Protein AF-A0A357K793-F1 (afdb_monomer_lite)

Radius of gyration: 25.82 Å; chains: 1; bounding box: 51×36×70 Å

Secondary structure (DSSP, 8-state):
-HHHHHHHHHTT--------TT--S-GGG-TT-HHHHHHHHHHHHHHHHHHH-TT-----S---TTS--S-----GGGS-EEESSSEETTSEEEEE-SS-EEEEEEETT--EEEEEEEPTT-EEEEESPPSEEEEEEETTEEEEEEEE-

Structure (mmCIF, N/CA/C/O backbone):
data_AF-A0A357K793-F1
#
_entry.id   AF-A0A357K793-F1
#
loop_
_atom_site.group_PDB
_atom_site.id
_atom_site.type_symbol
_atom_site.label_atom_id
_atom_site.label_alt_id
_atom_site.label_comp_id
_atom_site.label_asym_id
_atom_site.label_entity_id
_atom_site.label_seq_id
_atom_site.pdbx_PDB_ins_code
_atom_site.Cartn_x
_atom_site.Cartn_y
_atom_site.Cartn_z
_atom_site.occupancy
_atom_site.B_iso_or_equiv
_atom_site.auth_seq_id
_atom_site.auth_comp_id
_atom_site.auth_asym_id
_atom_site.auth_atom_id
_atom_site.pdbx_PDB_model_num
ATOM 1 N N . SER A 1 1 ? 24.850 4.058 -30.937 1.00 61.66 1 SER A N 1
ATOM 2 C CA . SER A 1 1 ? 25.461 4.092 -32.284 1.00 61.66 1 SER A CA 1
ATOM 3 C C . SER A 1 1 ? 24.536 3.369 -33.245 1.00 61.66 1 SER A C 1
ATOM 5 O O . SER A 1 1 ? 24.344 2.172 -33.069 1.00 61.66 1 SER A O 1
ATOM 7 N N . SER A 1 2 ? 23.929 4.076 -34.201 1.00 69.31 2 SER A N 1
ATOM 8 C CA . SER A 1 2 ? 22.977 3.505 -35.171 1.00 69.31 2 SER A CA 1
ATOM 9 C C . SER A 1 2 ? 23.605 2.436 -36.071 1.00 69.31 2 SER A C 1
ATOM 11 O O . SER A 1 2 ? 22.963 1.437 -36.355 1.00 69.31 2 SER A O 1
ATOM 13 N N . VAL A 1 3 ? 24.885 2.588 -36.427 1.00 77.00 3 VAL A N 1
ATOM 14 C CA . VAL A 1 3 ? 25.617 1.644 -37.295 1.00 77.00 3 VAL A CA 1
ATOM 15 C C . VAL A 1 3 ? 25.754 0.253 -36.665 1.00 77.00 3 VAL A C 1
ATOM 17 O O . VAL A 1 3 ? 25.640 -0.758 -37.349 1.00 77.00 3 VAL A O 1
ATOM 20 N N . VAL A 1 4 ? 25.999 0.185 -35.351 1.00 77.50 4 VAL A N 1
ATOM 21 C CA . VAL A 1 4 ? 26.115 -1.103 -34.642 1.00 77.50 4 VAL A CA 1
ATOM 22 C C . VAL A 1 4 ? 24.754 -1.784 -34.546 1.00 77.50 4 VAL A C 1
ATOM 24 O O . VAL A 1 4 ? 24.677 -2.993 -34.716 1.00 77.50 4 VAL A O 1
ATOM 27 N N . HIS A 1 5 ? 23.698 -1.005 -34.308 1.00 79.12 5 HIS A N 1
ATOM 28 C CA . HIS A 1 5 ? 22.328 -1.505 -34.257 1.00 79.12 5 HIS A CA 1
ATOM 29 C C . HIS A 1 5 ? 21.890 -2.065 -35.618 1.00 79.12 5 HIS A C 1
ATOM 31 O O . HIS A 1 5 ? 21.514 -3.225 -35.701 1.00 79.12 5 HIS A O 1
ATOM 37 N N . GLU A 1 6 ? 22.066 -1.304 -36.702 1.00 82.06 6 GLU A N 1
ATOM 38 C CA . GLU A 1 6 ? 21.730 -1.745 -38.064 1.00 82.06 6 GLU A CA 1
ATOM 39 C C . GLU A 1 6 ? 22.486 -3.017 -38.465 1.00 82.06 6 GLU A C 1
ATOM 41 O O . GLU A 1 6 ? 21.895 -3.947 -39.011 1.00 82.06 6 GLU A O 1
ATOM 46 N N . LYS A 1 7 ? 23.786 -3.103 -38.145 1.00 87.62 7 LYS A N 1
ATOM 47 C CA . LYS A 1 7 ? 24.564 -4.303 -38.468 1.00 87.62 7 LYS A CA 1
ATOM 48 C C . LYS A 1 7 ? 24.134 -5.519 -37.653 1.00 87.62 7 LYS A C 1
ATOM 50 O O . LYS A 1 7 ? 24.219 -6.638 -38.152 1.00 87.62 7 LYS A O 1
ATOM 55 N N . ALA A 1 8 ? 23.730 -5.310 -36.404 1.00 85.62 8 ALA A N 1
ATOM 56 C CA . ALA A 1 8 ? 23.276 -6.373 -35.524 1.00 85.62 8 ALA A CA 1
ATOM 57 C C . ALA A 1 8 ? 21.913 -6.932 -35.981 1.00 85.62 8 ALA A C 1
ATOM 59 O O . ALA A 1 8 ? 21.768 -8.150 -36.068 1.00 85.62 8 ALA A O 1
ATOM 60 N N . GLU A 1 9 ? 20.994 -6.064 -36.412 1.00 84.81 9 GLU A N 1
ATOM 61 C CA . GLU A 1 9 ? 19.739 -6.449 -37.076 1.00 84.81 9 GLU A CA 1
ATOM 62 C C . GLU A 1 9 ? 19.997 -7.220 -38.385 1.00 84.81 9 GLU A C 1
ATOM 64 O O . GLU A 1 9 ? 19.418 -8.280 -38.616 1.00 84.81 9 GLU A O 1
ATOM 69 N N . GLU A 1 10 ? 20.927 -6.748 -39.227 1.00 89.25 10 GLU A N 1
ATOM 70 C CA . GLU A 1 10 ? 21.265 -7.387 -40.512 1.00 89.25 10 GLU A CA 1
ATOM 71 C C . GLU A 1 10 ? 21.725 -8.845 -40.349 1.00 89.25 10 GLU A C 1
ATOM 73 O O . GLU A 1 10 ? 21.421 -9.697 -41.185 1.00 89.25 10 GLU A O 1
ATOM 78 N N . ILE A 1 11 ? 22.466 -9.144 -39.278 1.00 93.31 11 ILE A N 1
ATOM 79 C CA . ILE A 1 11 ? 22.970 -10.496 -38.999 1.00 93.31 11 ILE A CA 1
ATOM 80 C C . ILE A 1 11 ? 22.010 -11.331 -38.139 1.00 93.31 11 ILE A C 1
ATOM 82 O O . ILE A 1 11 ? 22.343 -12.469 -37.809 1.00 93.31 11 ILE A O 1
ATOM 86 N N . GLY A 1 12 ? 20.848 -10.783 -37.764 1.00 87.00 12 GLY A N 1
ATOM 87 C CA . GLY A 1 12 ? 19.884 -11.439 -36.879 1.00 87.00 12 GLY A CA 1
ATOM 88 C C . GLY A 1 12 ? 20.415 -11.659 -35.463 1.00 87.00 12 GLY A C 1
ATOM 89 O O . GLY A 1 12 ? 20.091 -12.668 -34.836 1.00 87.00 12 GLY A O 1
ATOM 90 N N . LEU A 1 13 ? 21.279 -10.764 -34.974 1.00 86.38 13 LEU A N 1
ATOM 91 C CA . LEU A 1 13 ? 21.770 -10.821 -33.603 1.00 86.38 13 LEU A CA 1
ATOM 92 C C . LEU A 1 13 ? 20.648 -10.408 -32.655 1.00 86.38 13 LEU A C 1
ATOM 94 O O . LEU A 1 13 ? 20.153 -9.289 -32.715 1.00 86.38 13 LEU A O 1
ATOM 98 N N . ASP A 1 14 ? 20.313 -11.287 -31.725 1.00 84.06 14 ASP A N 1
ATOM 99 C CA . ASP A 1 14 ? 19.406 -10.955 -30.637 1.00 84.06 14 ASP A CA 1
ATOM 100 C C . ASP A 1 14 ? 20.068 -9.960 -29.661 1.00 84.06 14 ASP A C 1
ATOM 102 O O . ASP A 1 14 ? 21.088 -10.251 -29.024 1.00 84.06 14 ASP A O 1
ATOM 106 N N . HIS A 1 15 ? 19.501 -8.754 -29.567 1.00 81.62 15 HIS A N 1
ATOM 107 C CA . HIS A 1 15 ? 20.037 -7.663 -28.764 1.00 81.62 15 HIS A CA 1
ATOM 108 C C . HIS A 1 15 ? 18.959 -6.722 -28.214 1.00 81.62 15 HIS A C 1
ATOM 110 O O . HIS A 1 15 ? 17.932 -6.484 -28.840 1.00 81.62 15 HIS A O 1
ATOM 116 N N . CYS A 1 16 ? 19.277 -6.035 -27.113 1.00 81.25 16 CYS A N 1
ATOM 117 C CA . CYS A 1 16 ? 18.515 -4.880 -26.620 1.00 81.25 16 CYS A CA 1
ATOM 118 C C . CYS A 1 16 ? 19.251 -3.552 -26.893 1.00 81.25 16 CYS A C 1
ATOM 120 O O . CYS A 1 16 ? 19.316 -2.681 -26.026 1.00 81.25 16 CYS A O 1
ATOM 122 N N . LEU A 1 17 ? 19.886 -3.390 -28.061 1.00 82.88 17 LEU A N 1
ATOM 123 C CA . LEU A 1 17 ? 20.518 -2.117 -28.418 1.00 82.88 17 LEU A CA 1
ATOM 124 C C . LEU A 1 17 ? 19.447 -1.047 -28.651 1.00 82.88 17 LEU A C 1
ATOM 126 O O . LEU A 1 17 ? 18.634 -1.177 -29.559 1.00 82.88 17 LEU A O 1
ATOM 130 N N . ILE A 1 18 ? 19.491 0.027 -27.863 1.00 80.88 18 ILE A N 1
ATOM 131 C CA . ILE A 1 18 ? 18.564 1.159 -27.968 1.00 80.88 18 ILE A CA 1
ATOM 132 C C . ILE A 1 18 ? 19.317 2.375 -28.504 1.00 80.88 18 ILE A C 1
ATOM 134 O O . ILE A 1 18 ? 20.402 2.723 -28.027 1.00 80.88 18 ILE A O 1
ATOM 138 N N . THR A 1 19 ? 18.754 3.033 -29.514 1.00 80.88 19 THR A N 1
ATOM 139 C CA . THR A 1 19 ? 19.285 4.293 -30.037 1.00 80.88 19 THR A CA 1
ATOM 140 C C . THR A 1 19 ? 18.686 5.478 -29.288 1.00 80.88 19 THR A C 1
ATOM 142 O O . THR A 1 19 ? 17.469 5.614 -29.231 1.00 80.88 19 THR A O 1
ATOM 145 N N . MET A 1 20 ? 19.540 6.360 -28.764 1.00 80.62 20 MET A N 1
ATOM 146 C CA . MET A 1 20 ? 19.139 7.627 -28.143 1.00 80.62 20 MET A CA 1
ATOM 147 C C . MET A 1 20 ? 19.573 8.778 -29.053 1.00 80.62 20 MET A C 1
ATOM 149 O O . MET A 1 20 ? 20.770 9.030 -29.225 1.00 80.62 20 MET A O 1
ATOM 153 N N . GLU A 1 21 ? 18.609 9.435 -29.695 1.00 80.00 21 GLU A N 1
ATOM 154 C CA . GLU A 1 21 ? 18.885 10.537 -30.617 1.00 80.00 21 GLU A CA 1
ATOM 155 C C . GLU A 1 21 ? 19.427 11.757 -29.856 1.00 80.00 21 GLU A C 1
ATOM 157 O O . GLU A 1 21 ? 18.941 12.110 -28.786 1.00 80.00 21 GLU A O 1
ATOM 162 N N . GLY A 1 22 ? 20.483 12.387 -30.378 1.00 78.94 22 GLY A N 1
ATOM 163 C CA . GLY A 1 22 ? 21.098 13.568 -29.758 1.00 78.94 22 GLY A CA 1
ATOM 164 C C . GLY A 1 22 ? 21.961 13.303 -28.514 1.00 78.94 22 GLY A C 1
ATOM 165 O O . GLY A 1 22 ? 22.670 14.206 -28.083 1.00 78.94 22 GLY A O 1
ATOM 166 N N . ALA A 1 23 ? 21.982 12.079 -27.979 1.00 76.12 23 ALA A N 1
ATOM 167 C CA . ALA A 1 23 ? 22.650 11.743 -26.714 1.00 76.12 23 ALA A CA 1
ATOM 168 C C . ALA A 1 23 ? 24.160 11.413 -26.833 1.00 76.12 23 ALA A C 1
ATOM 170 O O . ALA A 1 23 ? 24.830 11.080 -25.855 1.00 76.12 23 ALA A O 1
ATOM 171 N N . GLY A 1 24 ? 24.725 11.487 -28.043 1.00 78.19 24 GLY A N 1
ATOM 172 C CA . GLY A 1 24 ? 26.151 11.256 -28.285 1.00 78.19 24 GLY A CA 1
ATOM 173 C C . GLY A 1 24 ? 26.615 9.809 -28.042 1.00 78.19 24 GLY A C 1
ATOM 174 O O . GLY A 1 24 ? 25.901 8.848 -28.329 1.00 78.19 24 GLY A O 1
ATOM 175 N N . HIS A 1 25 ? 27.864 9.645 -27.585 1.00 78.56 25 HIS A N 1
ATOM 176 C CA . HIS A 1 25 ? 28.516 8.332 -27.444 1.00 78.56 25 HIS A CA 1
ATOM 177 C C . HIS A 1 25 ? 28.274 7.638 -26.097 1.00 78.56 25 HIS A C 1
ATOM 179 O O . HIS A 1 25 ? 28.283 6.410 -26.051 1.00 78.56 25 HIS A O 1
ATOM 185 N N . VAL A 1 26 ? 28.092 8.401 -25.015 1.00 81.81 26 VAL A N 1
ATOM 186 C CA . VAL A 1 26 ? 27.989 7.880 -23.642 1.00 81.81 26 VAL A CA 1
ATOM 187 C C . VAL A 1 26 ? 26.768 8.516 -22.971 1.00 81.81 26 VAL A C 1
ATOM 189 O O . VAL A 1 26 ? 26.905 9.404 -22.138 1.00 81.81 26 VAL A O 1
ATOM 192 N N . PRO A 1 27 ? 25.552 8.118 -23.368 1.00 80.94 27 PRO A N 1
ATOM 193 C CA . PRO A 1 27 ? 24.342 8.823 -22.955 1.00 80.94 27 PRO A CA 1
ATOM 194 C C . PRO A 1 27 ? 24.052 8.689 -21.450 1.00 80.94 27 PRO A C 1
ATOM 196 O O . PRO A 1 27 ? 23.502 9.598 -20.845 1.00 80.94 27 PRO A O 1
ATOM 199 N N . HIS A 1 28 ? 24.502 7.608 -20.805 1.00 83.19 28 HIS A N 1
ATOM 200 C CA . HIS A 1 28 ? 24.289 7.372 -19.372 1.00 83.19 28 HIS A CA 1
ATOM 201 C C . HIS A 1 28 ? 25.077 8.302 -18.433 1.00 83.19 28 HIS A C 1
ATOM 203 O O . HIS A 1 28 ? 24.860 8.251 -17.229 1.00 83.19 28 HIS A O 1
ATOM 209 N N . ILE A 1 29 ? 26.011 9.116 -18.934 1.00 85.62 29 ILE A N 1
ATOM 210 C CA . ILE A 1 29 ? 26.695 10.136 -18.114 1.00 85.62 29 ILE A CA 1
ATOM 211 C C . ILE A 1 29 ? 26.141 11.544 -18.351 1.00 85.62 29 ILE A C 1
ATOM 213 O O . ILE A 1 29 ? 26.702 12.512 -17.836 1.00 85.62 29 ILE A O 1
ATOM 217 N N . ASP A 1 30 ? 25.084 11.678 -19.155 1.00 82.75 30 ASP A N 1
ATOM 218 C CA . ASP A 1 30 ? 24.482 12.972 -19.439 1.00 82.75 30 ASP A CA 1
ATOM 219 C C . ASP A 1 30 ? 23.747 13.505 -18.203 1.00 82.75 30 ASP A C 1
ATOM 221 O O . ASP A 1 30 ? 22.684 13.028 -17.812 1.00 82.75 30 ASP A O 1
ATOM 225 N N . VAL A 1 31 ? 24.328 14.530 -17.581 1.00 79.25 31 VAL A N 1
ATOM 226 C CA . VAL A 1 31 ? 23.778 15.178 -16.383 1.00 79.25 31 VAL A CA 1
ATOM 227 C C . VAL A 1 31 ? 22.503 15.969 -16.703 1.00 79.25 31 VAL A C 1
ATOM 229 O O . VAL A 1 31 ? 21.713 16.249 -15.803 1.00 79.25 31 VAL A O 1
ATOM 232 N N . PHE A 1 32 ? 22.284 16.339 -17.968 1.00 84.06 32 PHE A N 1
ATOM 233 C CA . PHE A 1 32 ? 21.113 17.109 -18.385 1.00 84.06 32 PHE A CA 1
ATOM 234 C C . PHE A 1 32 ? 19.896 16.236 -18.681 1.00 84.06 32 PHE A C 1
ATOM 236 O O . PHE A 1 32 ? 18.788 16.768 -18.743 1.00 84.06 32 PHE A O 1
ATOM 243 N N . ASN A 1 33 ? 20.083 14.924 -18.845 1.00 83.12 33 ASN A N 1
ATOM 244 C CA . ASN A 1 33 ? 18.992 13.999 -19.107 1.00 83.12 33 ASN A CA 1
ATOM 245 C C . ASN A 1 33 ? 19.145 12.691 -18.302 1.00 83.12 33 ASN A C 1
ATOM 247 O O . ASN A 1 33 ? 19.752 11.732 -18.789 1.00 83.12 33 ASN A O 1
ATOM 251 N N . PRO A 1 34 ? 18.585 12.629 -17.078 1.00 82.75 34 PRO A N 1
ATOM 252 C CA . PRO A 1 34 ? 18.670 11.438 -16.234 1.00 82.75 34 PRO A CA 1
ATOM 253 C C . PRO A 1 34 ? 17.970 10.215 -16.847 1.00 82.75 34 PRO A C 1
ATOM 255 O O . PRO A 1 34 ? 18.377 9.088 -16.566 1.00 82.75 34 PRO A O 1
ATOM 258 N N . ASP A 1 35 ? 17.004 10.409 -17.751 1.00 85.56 35 ASP A N 1
ATOM 259 C CA . ASP A 1 35 ? 16.271 9.311 -18.391 1.00 85.56 35 ASP A CA 1
ATOM 260 C C . ASP A 1 35 ? 17.205 8.415 -19.225 1.00 85.56 35 ASP A C 1
ATOM 262 O O . ASP A 1 35 ? 16.968 7.215 -19.376 1.00 85.56 35 ASP A O 1
ATOM 266 N N . TYR A 1 36 ? 18.310 8.964 -19.744 1.00 87.44 36 TYR A N 1
ATOM 267 C CA . TYR A 1 36 ? 19.316 8.186 -20.470 1.00 87.44 36 TYR A CA 1
ATOM 268 C C . TYR A 1 36 ? 20.079 7.214 -19.574 1.00 87.44 36 TYR A C 1
ATOM 270 O O . TYR A 1 36 ? 20.438 6.118 -20.022 1.00 87.44 36 TYR A O 1
ATOM 278 N N . TYR A 1 37 ? 20.331 7.593 -18.321 1.00 86.88 37 TYR A N 1
ATOM 279 C CA . TYR A 1 37 ? 20.939 6.702 -17.342 1.00 86.88 37 TYR A CA 1
ATOM 280 C C . TYR A 1 37 ? 19.994 5.541 -17.034 1.00 86.88 37 TYR A C 1
ATOM 282 O O . TYR A 1 37 ? 20.378 4.380 -17.201 1.00 86.88 37 TYR A O 1
ATOM 290 N N . ASP A 1 38 ? 18.743 5.852 -16.697 1.00 86.62 38 ASP A N 1
ATOM 291 C CA . ASP A 1 38 ? 17.738 4.852 -16.330 1.00 86.62 38 ASP A CA 1
ATOM 292 C C . ASP A 1 38 ? 17.465 3.878 -17.478 1.00 86.62 38 ASP A C 1
ATOM 294 O O . ASP A 1 38 ? 17.470 2.661 -17.278 1.00 86.62 38 ASP A O 1
ATOM 298 N N . LEU A 1 39 ? 17.321 4.383 -18.705 1.00 87.44 39 LEU A N 1
ATOM 299 C CA . LEU A 1 39 ? 17.148 3.562 -19.903 1.00 87.44 39 LEU A CA 1
ATOM 300 C C . LEU A 1 39 ? 18.361 2.656 -20.165 1.00 87.44 39 LEU A C 1
ATOM 302 O O . LEU A 1 39 ? 18.190 1.485 -20.506 1.00 87.44 39 LEU A O 1
ATOM 306 N N . THR A 1 40 ? 19.584 3.163 -19.970 1.00 85.88 40 THR A N 1
ATOM 307 C CA . THR A 1 40 ? 20.809 2.364 -20.148 1.00 85.88 40 THR A CA 1
ATOM 308 C C . THR A 1 40 ? 20.875 1.218 -19.142 1.00 85.88 40 THR A C 1
ATOM 310 O O . THR A 1 40 ? 21.121 0.075 -19.526 1.00 85.88 40 THR A O 1
ATOM 313 N N . ILE A 1 41 ? 20.653 1.506 -17.857 1.00 86.56 41 ILE A N 1
ATOM 314 C CA . ILE A 1 41 ? 20.714 0.492 -16.800 1.00 86.56 41 ILE A CA 1
ATOM 315 C C . ILE A 1 41 ? 19.583 -0.528 -16.956 1.00 86.56 41 ILE A C 1
ATOM 317 O O . ILE A 1 41 ? 19.837 -1.726 -16.843 1.00 86.56 41 ILE A O 1
ATOM 321 N N . SER A 1 42 ? 18.368 -0.078 -17.282 1.00 87.00 42 SER A N 1
ATOM 322 C CA . SER A 1 42 ? 17.199 -0.949 -17.467 1.00 87.00 42 SER A CA 1
ATOM 323 C C . SER A 1 42 ? 17.400 -1.945 -18.609 1.00 87.00 42 SER A C 1
ATOM 325 O O . SER A 1 42 ? 17.208 -3.143 -18.415 1.00 87.00 42 SER A O 1
ATOM 327 N N . ALA A 1 43 ? 17.869 -1.480 -19.772 1.00 86.38 43 ALA A N 1
ATOM 328 C CA . ALA A 1 43 ? 18.108 -2.342 -20.929 1.00 86.38 43 ALA A CA 1
ATOM 329 C C . ALA A 1 43 ? 19.242 -3.357 -20.688 1.00 86.38 43 ALA A C 1
ATOM 331 O O . ALA A 1 43 ? 19.146 -4.513 -21.105 1.00 86.38 43 ALA A O 1
ATOM 332 N N . LEU A 1 44 ? 20.309 -2.949 -19.987 1.00 86.06 44 LEU A N 1
ATOM 333 C CA . LEU A 1 44 ? 21.405 -3.849 -19.614 1.00 86.06 44 LEU A CA 1
ATOM 334 C C . LEU A 1 44 ? 20.952 -4.910 -18.609 1.00 86.06 44 LEU A C 1
ATOM 336 O O . LEU A 1 44 ? 21.248 -6.090 -18.794 1.00 86.06 44 LEU A O 1
ATOM 340 N N . ALA A 1 45 ? 20.231 -4.503 -17.563 1.00 86.81 45 ALA A N 1
ATOM 341 C CA . ALA A 1 45 ? 19.698 -5.418 -16.560 1.00 86.81 45 ALA A CA 1
ATOM 342 C C . ALA A 1 45 ? 18.702 -6.406 -17.181 1.00 86.81 45 ALA A C 1
ATOM 344 O O . ALA A 1 45 ? 18.776 -7.599 -16.893 1.00 86.81 45 ALA A O 1
ATOM 345 N N . GLY A 1 46 ? 17.835 -5.928 -18.079 1.00 86.62 46 GLY A N 1
ATOM 346 C CA . GLY A 1 46 ? 16.872 -6.750 -18.803 1.00 86.62 46 GLY A CA 1
ATOM 347 C C . GLY A 1 46 ? 17.538 -7.834 -19.650 1.00 86.62 46 GLY A C 1
ATOM 348 O O . GLY A 1 46 ? 17.188 -9.006 -19.522 1.00 86.62 46 GLY A O 1
ATOM 349 N N . LYS A 1 47 ? 18.542 -7.476 -20.466 1.00 86.94 47 LYS A N 1
ATOM 350 C CA . LYS A 1 47 ? 19.249 -8.467 -21.298 1.00 86.94 47 LYS A CA 1
ATOM 351 C C . LYS A 1 47 ? 20.102 -9.429 -20.470 1.00 86.94 47 LYS A C 1
ATOM 353 O O . LYS A 1 47 ? 20.165 -10.615 -20.776 1.00 86.94 47 LYS A O 1
ATOM 358 N N . LEU A 1 48 ? 20.744 -8.945 -19.405 1.00 87.19 48 LEU A N 1
ATOM 359 C CA . LEU A 1 48 ? 21.515 -9.809 -18.507 1.00 87.19 48 LEU A CA 1
ATOM 360 C C . LEU A 1 48 ? 20.612 -10.794 -17.750 1.00 87.19 48 LEU A C 1
ATOM 362 O O . LEU A 1 48 ? 21.014 -11.935 -17.535 1.00 87.19 48 LEU A O 1
ATOM 366 N N . GLY A 1 49 ? 19.408 -10.365 -17.362 1.00 87.31 49 GLY A N 1
ATOM 367 C CA . GLY A 1 49 ? 18.417 -11.215 -16.704 1.00 87.31 49 GLY A CA 1
ATOM 368 C C . GLY A 1 49 ? 18.016 -12.408 -17.566 1.00 87.31 49 GLY A C 1
ATOM 369 O O . GLY A 1 49 ? 18.006 -13.530 -17.071 1.00 87.31 49 GLY A O 1
ATOM 370 N N . GLU A 1 50 ? 17.792 -12.182 -18.861 1.00 86.25 50 GLU A N 1
ATOM 371 C CA . GLU A 1 50 ? 17.507 -13.239 -19.841 1.00 86.25 50 GLU A CA 1
ATOM 372 C C . GLU A 1 50 ? 18.626 -14.290 -19.909 1.00 86.25 50 GLU A C 1
ATOM 374 O O . GLU A 1 50 ? 18.365 -15.486 -19.966 1.00 86.25 50 GLU A O 1
ATOM 379 N N . TRP A 1 51 ? 19.891 -13.864 -19.859 1.00 85.50 51 TRP A N 1
ATOM 380 C CA . TRP A 1 51 ? 21.025 -14.795 -19.868 1.00 85.50 51 TRP A CA 1
ATOM 381 C C . TRP A 1 51 ? 21.227 -15.526 -18.541 1.00 85.50 51 TRP A C 1
ATOM 383 O O . TRP A 1 51 ? 21.777 -16.627 -18.523 1.00 85.50 51 TRP A O 1
ATOM 393 N N . ALA A 1 52 ? 20.848 -14.901 -17.429 1.00 89.75 52 ALA A N 1
ATOM 394 C CA . ALA A 1 52 ? 21.069 -15.444 -16.095 1.00 89.75 52 ALA A CA 1
ATOM 395 C C . ALA A 1 52 ? 19.961 -16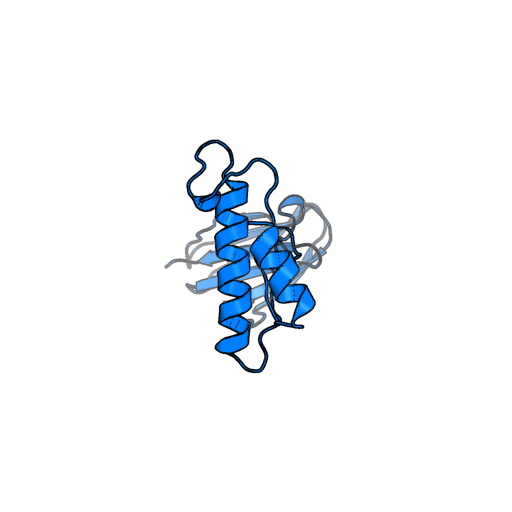.407 -15.641 1.00 89.75 52 ALA A C 1
ATOM 397 O O . ALA A 1 52 ? 20.220 -17.267 -14.797 1.00 89.75 52 ALA A O 1
ATOM 398 N N . CYS A 1 53 ? 18.744 -16.262 -16.165 1.00 88.25 53 CYS A N 1
ATOM 399 C CA . CYS A 1 53 ? 17.546 -16.907 -15.640 1.00 88.25 53 CYS A CA 1
ATOM 400 C C . CYS A 1 53 ? 16.663 -17.438 -16.781 1.00 88.25 53 CYS A C 1
ATOM 402 O O . CYS A 1 53 ? 16.230 -16.665 -17.629 1.00 88.25 53 CYS A O 1
ATOM 404 N N . GLU A 1 54 ? 16.327 -18.734 -16.754 1.00 82.12 54 GLU A N 1
ATOM 405 C CA . GLU A 1 54 ? 15.556 -19.408 -17.820 1.00 82.12 54 GLU A CA 1
ATOM 406 C C . GLU A 1 54 ? 14.145 -18.822 -18.043 1.00 82.12 54 GLU A C 1
ATOM 408 O O . GLU A 1 54 ? 13.668 -18.803 -19.174 1.00 82.12 54 GLU A O 1
ATOM 413 N N . ASP A 1 55 ? 13.507 -18.292 -16.993 1.00 84.25 55 ASP A N 1
ATOM 414 C CA . ASP A 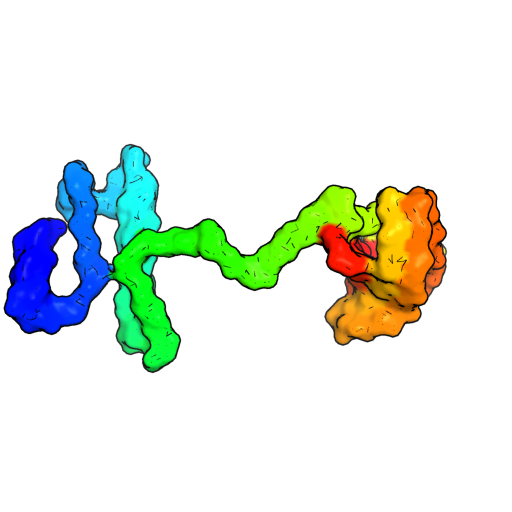1 55 ? 12.138 -17.745 -17.037 1.00 84.25 55 ASP A CA 1
ATOM 415 C C . ASP A 1 55 ? 12.086 -16.205 -17.019 1.00 84.25 55 ASP A C 1
ATOM 417 O O . ASP A 1 55 ? 11.039 -15.604 -16.756 1.00 84.25 55 ASP A O 1
ATOM 421 N N . TYR A 1 56 ? 13.217 -15.528 -17.232 1.00 81.50 56 TYR A N 1
ATOM 422 C CA . TYR A 1 56 ? 13.238 -14.069 -17.192 1.00 81.50 56 TYR A CA 1
ATOM 423 C C . TYR A 1 56 ? 12.664 -13.478 -18.478 1.00 81.50 56 TYR A C 1
ATOM 425 O O . TYR A 1 56 ? 13.140 -13.756 -19.575 1.00 81.50 56 TYR A O 1
ATOM 433 N N . VAL A 1 57 ? 11.654 -12.617 -18.339 1.00 79.81 57 VAL A N 1
ATOM 434 C CA . VAL A 1 57 ? 11.084 -11.868 -19.463 1.00 79.81 57 VAL A CA 1
ATOM 435 C C . VAL A 1 57 ? 12.028 -10.707 -19.799 1.00 79.81 57 VAL A C 1
ATOM 437 O O . VAL A 1 57 ? 12.158 -9.795 -18.978 1.00 79.81 57 VAL A O 1
ATOM 440 N N . PRO A 1 58 ? 12.696 -10.704 -20.968 1.00 72.12 58 PRO A N 1
ATOM 441 C CA . PRO A 1 58 ? 13.651 -9.659 -21.307 1.00 72.12 58 PRO A CA 1
ATOM 442 C C . PRO A 1 58 ? 12.975 -8.292 -21.417 1.00 72.12 58 PRO A C 1
ATOM 444 O O . PRO A 1 58 ? 11.939 -8.130 -22.064 1.00 72.12 58 PRO A O 1
ATOM 447 N N . VAL A 1 59 ? 13.607 -7.287 -20.810 1.00 77.44 59 VAL A N 1
ATOM 448 C CA . VAL A 1 59 ? 13.184 -5.884 -20.885 1.00 77.44 59 VAL A CA 1
ATOM 449 C C . VAL A 1 59 ? 14.149 -5.132 -21.802 1.00 77.44 59 VAL A C 1
ATOM 451 O O . VAL A 1 59 ? 15.231 -4.729 -21.382 1.00 77.44 59 VAL A O 1
ATOM 454 N N . CYS A 1 60 ? 13.763 -4.932 -23.065 1.00 80.81 60 CYS A N 1
ATOM 455 C CA . CYS A 1 60 ? 14.502 -4.092 -24.014 1.00 80.81 60 CYS A CA 1
ATOM 456 C C . CYS A 1 60 ? 13.923 -2.665 -24.037 1.00 80.81 60 CYS A C 1
ATOM 458 O O . CYS A 1 60 ? 13.317 -2.240 -25.020 1.00 80.81 60 CYS A O 1
ATOM 460 N N . GLY A 1 61 ? 14.064 -1.930 -22.933 1.00 83.50 61 GLY A N 1
ATOM 461 C CA . GLY A 1 61 ? 13.471 -0.601 -22.788 1.00 83.50 61 GLY A CA 1
ATOM 462 C C . GLY A 1 61 ? 13.698 0.017 -21.414 1.00 83.50 61 GLY A C 1
ATOM 463 O O . GLY A 1 61 ? 14.425 -0.529 -20.584 1.00 83.50 61 GLY A O 1
ATOM 464 N N . GLY A 1 62 ? 13.077 1.174 -21.186 1.00 81.44 62 GLY A N 1
ATOM 465 C CA . GLY A 1 62 ? 13.051 1.799 -19.867 1.00 81.44 62 GLY A CA 1
ATOM 466 C C . GLY A 1 62 ? 12.238 0.955 -18.889 1.00 81.44 62 GLY A C 1
ATOM 467 O O . GLY A 1 62 ? 11.264 0.311 -19.282 1.00 81.44 62 GLY A O 1
ATOM 468 N N . TYR A 1 63 ? 12.637 0.954 -17.619 1.00 76.00 63 TYR A N 1
ATOM 469 C CA . TYR A 1 63 ? 11.862 0.317 -16.564 1.00 76.00 63 TYR A CA 1
ATOM 470 C C . TYR A 1 63 ? 10.549 1.077 -16.340 1.00 7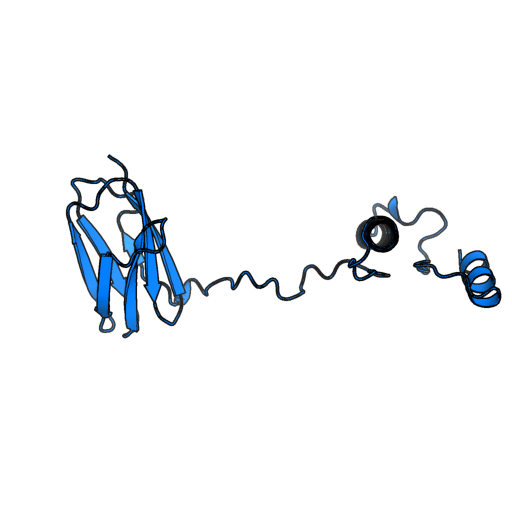6.00 63 TYR A C 1
ATOM 472 O O . TYR A 1 63 ? 10.560 2.259 -15.989 1.00 76.00 63 TYR A O 1
ATOM 480 N N . ASP A 1 64 ? 9.415 0.400 -16.526 1.00 75.88 64 ASP A N 1
ATOM 481 C CA . ASP A 1 64 ? 8.106 0.970 -16.221 1.00 75.88 64 ASP A CA 1
ATOM 482 C C . ASP A 1 64 ? 7.858 0.940 -14.707 1.00 75.88 64 ASP A C 1
ATOM 484 O O . ASP A 1 64 ? 7.291 -0.000 -14.153 1.00 75.88 64 ASP A O 1
ATOM 488 N N . TYR A 1 65 ? 8.293 1.997 -14.022 1.00 68.19 65 TYR A N 1
ATOM 489 C CA . TYR A 1 65 ? 8.012 2.203 -12.600 1.00 68.19 65 TYR A CA 1
ATOM 490 C C . TYR A 1 65 ? 6.550 2.592 -12.326 1.00 68.19 65 TYR A C 1
ATOM 492 O O . TYR A 1 65 ? 6.157 2.686 -11.164 1.00 68.19 65 TYR A O 1
ATOM 500 N N . THR A 1 66 ? 5.762 2.860 -13.372 1.00 71.19 66 THR A N 1
ATOM 501 C CA . THR A 1 66 ? 4.327 3.156 -13.273 1.00 71.19 66 THR A CA 1
ATOM 502 C C . THR A 1 66 ? 3.458 1.918 -13.442 1.00 71.19 66 THR A C 1
ATOM 504 O O . THR A 1 66 ? 2.261 1.988 -13.161 1.00 71.19 66 THR A O 1
ATOM 507 N N . ALA A 1 67 ? 4.051 0.794 -13.857 1.00 69.62 67 ALA A N 1
ATOM 508 C CA . ALA A 1 67 ? 3.372 -0.484 -13.928 1.00 69.62 67 ALA A CA 1
ATOM 509 C C . ALA A 1 67 ? 2.697 -0.772 -12.587 1.00 69.62 67 ALA A C 1
ATOM 511 O O . ALA A 1 67 ? 3.292 -0.586 -11.521 1.00 69.62 67 ALA A O 1
ATOM 512 N N . GLU A 1 68 ? 1.445 -1.223 -12.648 1.00 59.78 68 GLU A N 1
ATOM 513 C CA . GLU A 1 68 ? 0.685 -1.589 -11.462 1.00 59.78 68 GLU A CA 1
ATOM 514 C C . GLU A 1 68 ? 1.418 -2.716 -10.727 1.00 59.78 68 GLU A C 1
ATOM 516 O O . GLU A 1 68 ? 1.304 -3.900 -11.044 1.00 59.78 68 GLU A O 1
ATOM 521 N N . THR A 1 69 ? 2.210 -2.355 -9.721 1.00 60.09 69 THR A N 1
ATOM 522 C CA . THR A 1 69 ? 2.671 -3.331 -8.745 1.00 60.09 69 THR A CA 1
ATOM 523 C C . THR A 1 69 ? 1.428 -3.786 -7.988 1.00 60.09 69 THR A C 1
ATOM 525 O O . THR A 1 69 ? 0.638 -2.943 -7.573 1.00 60.09 69 THR A O 1
ATOM 528 N N . SER A 1 70 ? 1.248 -5.090 -7.754 1.00 53.72 70 SER A N 1
ATOM 529 C CA . SER A 1 70 ? 0.105 -5.613 -6.966 1.00 53.72 70 SER A CA 1
ATOM 530 C C . SER A 1 70 ? 0.030 -5.088 -5.516 1.00 53.72 70 SER A C 1
ATOM 532 O O . SER A 1 70 ? -0.815 -5.505 -4.728 1.00 53.72 70 SER A O 1
ATOM 534 N N . VAL A 1 71 ? 0.925 -4.169 -5.149 1.00 53.38 71 VAL A N 1
ATOM 535 C CA . VAL A 1 71 ? 0.836 -3.338 -3.959 1.00 53.38 71 VAL A CA 1
ATOM 536 C C . VAL A 1 71 ? -0.259 -2.296 -4.198 1.00 53.38 71 VAL A C 1
ATOM 538 O O . VAL A 1 71 ? -0.003 -1.163 -4.596 1.00 53.38 71 VAL A O 1
ATOM 541 N N . GLU A 1 72 ? -1.507 -2.703 -3.975 1.00 54.84 72 GLU A N 1
ATOM 542 C CA . GLU A 1 72 ? -2.643 -1.789 -3.926 1.00 54.84 72 GLU A CA 1
ATOM 543 C C . GLU A 1 72 ? -2.407 -0.769 -2.807 1.00 54.84 72 GLU A C 1
ATOM 545 O O . GLU A 1 72 ? -2.478 -1.078 -1.613 1.00 54.84 72 GLU A O 1
ATOM 550 N N . ASP A 1 73 ? -2.109 0.469 -3.194 1.00 52.72 73 ASP A N 1
ATOM 551 C CA . ASP A 1 73 ? -1.997 1.584 -2.266 1.00 52.72 73 ASP A CA 1
ATOM 552 C C . ASP A 1 73 ? -3.421 1.924 -1.795 1.00 52.72 73 ASP A C 1
ATOM 554 O O . ASP A 1 73 ? -4.157 2.693 -2.423 1.00 52.72 73 ASP A O 1
ATOM 558 N N . PHE A 1 74 ? -3.885 1.242 -0.738 1.00 53.62 74 PHE A N 1
ATOM 559 C CA . PHE A 1 74 ? -5.238 1.421 -0.213 1.00 53.62 74 PHE A CA 1
ATOM 560 C C . PHE A 1 74 ? -5.484 2.910 0.029 1.00 53.62 74 PHE A C 1
ATOM 562 O O . PHE A 1 74 ? -4.820 3.537 0.861 1.00 53.62 74 PHE A O 1
ATOM 569 N N . ARG A 1 75 ? -6.457 3.491 -0.686 1.00 55.84 75 ARG A N 1
ATOM 570 C CA . ARG A 1 75 ? -6.820 4.905 -0.538 1.00 55.84 75 ARG A CA 1
ATOM 571 C C . ARG A 1 75 ? -7.079 5.214 0.940 1.00 55.84 75 ARG A C 1
ATOM 573 O O . ARG A 1 75 ? -8.111 4.833 1.495 1.00 55.84 75 ARG A O 1
ATOM 580 N N . LYS A 1 76 ? -6.160 5.963 1.567 1.00 57.59 76 LYS A N 1
ATOM 581 C CA . LYS A 1 76 ? -6.221 6.351 2.993 1.00 57.59 76 LYS A CA 1
ATOM 582 C C . LYS A 1 76 ? -7.532 7.042 3.380 1.00 57.59 76 LYS A C 1
ATOM 584 O O . LYS A 1 76 ? -7.903 7.040 4.548 1.00 57.59 76 LYS A O 1
ATOM 589 N N . GLU A 1 77 ? -8.241 7.624 2.415 1.00 60.44 77 GLU A N 1
ATOM 590 C CA . GLU A 1 77 ? -9.489 8.359 2.631 1.00 60.44 77 GLU A CA 1
ATOM 591 C C . GLU A 1 77 ? -10.636 7.498 3.186 1.00 60.44 77 GLU A C 1
ATOM 593 O O . GLU A 1 77 ? -11.504 8.040 3.879 1.00 60.44 77 GLU A O 1
ATOM 598 N N . VAL A 1 78 ? -10.624 6.180 2.941 1.00 73.31 78 VAL A N 1
ATOM 599 C CA . VAL A 1 78 ? -11.702 5.254 3.350 1.00 73.31 78 VAL A CA 1
ATOM 600 C C . VAL A 1 78 ? -11.277 4.296 4.472 1.00 73.31 78 VAL A C 1
ATOM 602 O O . VAL A 1 78 ? -12.097 3.542 4.995 1.00 73.31 78 VAL A O 1
ATOM 605 N N . ALA A 1 79 ? -10.011 4.342 4.892 1.00 83.69 79 ALA A N 1
ATOM 606 C CA . ALA A 1 79 ? -9.508 3.503 5.972 1.00 83.69 79 ALA A CA 1
ATOM 607 C C . ALA A 1 79 ? -10.046 3.970 7.347 1.00 83.69 79 ALA A C 1
ATOM 609 O O . ALA A 1 79 ? -10.222 5.175 7.577 1.00 83.69 79 ALA A O 1
ATOM 610 N N . PRO A 1 80 ? -10.325 3.048 8.288 1.00 88.69 80 PRO A N 1
ATOM 611 C CA . PRO A 1 80 ? -10.789 3.417 9.621 1.00 88.69 80 PRO A CA 1
ATOM 612 C C . PRO A 1 80 ? -9.712 4.180 10.399 1.00 88.69 80 PRO A C 1
ATOM 614 O O . PRO A 1 80 ? -8.533 3.831 10.374 1.00 88.69 80 PRO A O 1
ATOM 617 N N . LEU A 1 81 ? -10.112 5.204 11.151 1.00 92.06 81 LEU A N 1
ATOM 618 C CA . LEU A 1 81 ? -9.196 5.930 12.031 1.00 92.06 81 LEU A CA 1
ATOM 619 C C . LEU A 1 81 ? -9.001 5.132 13.317 1.00 92.06 81 LEU A C 1
ATOM 621 O O . LEU A 1 81 ? -9.945 4.991 14.094 1.00 92.06 81 LEU A O 1
ATOM 625 N N . VAL A 1 82 ? -7.787 4.631 13.547 1.00 94.12 82 VAL A N 1
ATOM 626 C CA . VAL A 1 82 ? -7.447 3.849 14.741 1.00 94.12 82 VAL A CA 1
ATOM 627 C C . VAL A 1 82 ? -6.602 4.689 15.696 1.00 94.12 82 VAL A C 1
ATOM 629 O O . VAL A 1 82 ? -5.566 5.225 15.308 1.00 94.12 82 VAL A O 1
ATOM 632 N N . PHE A 1 83 ? -7.047 4.813 16.947 1.00 94.25 83 PHE A N 1
ATOM 633 C CA . PHE A 1 83 ? -6.364 5.590 17.982 1.00 94.25 83 PHE A CA 1
ATOM 634 C C . PHE A 1 83 ? -6.509 4.934 19.367 1.00 94.25 83 PHE A C 1
ATOM 636 O O . PHE A 1 83 ? -7.593 4.431 19.664 1.00 94.25 83 PHE A O 1
ATOM 643 N N . PRO A 1 84 ? -5.498 5.009 20.252 1.00 94.25 84 PRO A N 1
ATOM 644 C CA . PRO A 1 84 ? -4.135 5.451 19.964 1.00 94.25 84 PRO A CA 1
ATOM 645 C C . PRO A 1 84 ? -3.402 4.434 19.082 1.00 94.25 84 PRO A C 1
ATOM 647 O O . PRO A 1 84 ? -3.780 3.267 19.025 1.00 94.25 84 PRO A O 1
ATOM 650 N N . ASN A 1 85 ? -2.388 4.894 18.355 1.00 93.31 85 ASN A N 1
ATOM 651 C CA . ASN A 1 85 ? -1.511 4.034 17.572 1.00 93.31 85 ASN A CA 1
ATOM 652 C C . ASN A 1 85 ? -0.097 4.652 17.534 1.00 93.31 85 ASN A C 1
ATOM 654 O O . ASN A 1 85 ? 0.066 5.690 16.887 1.00 93.31 85 ASN A O 1
ATOM 658 N N . PRO A 1 86 ? 0.904 4.073 18.227 1.00 93.25 86 PRO A N 1
ATOM 659 C CA . PRO A 1 86 ? 0.822 2.848 19.029 1.00 93.25 86 PRO A CA 1
ATOM 660 C C . PRO A 1 86 ? -0.115 2.964 20.241 1.00 93.25 86 PRO A C 1
ATOM 662 O O . PRO A 1 86 ? -0.294 4.043 20.806 1.00 93.25 86 PRO A O 1
ATOM 665 N N . ALA A 1 87 ? -0.711 1.847 20.647 1.00 94.00 87 ALA A N 1
ATOM 666 C CA . ALA A 1 87 ? -1.520 1.723 21.855 1.00 94.00 87 ALA A CA 1
ATOM 667 C C . ALA A 1 87 ? -0.769 0.981 22.963 1.00 94.00 87 ALA A C 1
ATOM 669 O O . ALA A 1 87 ? 0.127 0.195 22.683 1.00 94.00 87 ALA A O 1
ATOM 670 N N . SER A 1 88 ? -1.166 1.190 24.220 1.00 93.06 88 SER A N 1
ATOM 671 C CA . SER A 1 88 ? -0.719 0.347 25.338 1.00 93.06 88 SER A CA 1
ATOM 672 C C . SER A 1 88 ? -1.604 -0.894 25.461 1.00 93.06 88 SER A C 1
ATOM 674 O O . SER A 1 88 ? -2.820 -0.807 25.270 1.00 93.06 88 SER A O 1
ATOM 676 N N . SER A 1 89 ? -1.005 -2.018 25.850 1.00 90.25 89 SER A N 1
ATOM 677 C CA . SER A 1 89 ? -1.671 -3.299 26.097 1.00 90.25 89 SER A CA 1
ATOM 678 C C . SER A 1 89 ? -2.710 -3.237 27.216 1.00 90.25 89 SER A C 1
ATOM 680 O O . SER A 1 89 ? -3.687 -3.977 27.202 1.00 90.25 89 SER A O 1
ATOM 682 N N . MET A 1 90 ? -2.560 -2.306 28.160 1.00 88.19 90 MET A N 1
ATOM 683 C CA . MET A 1 90 ? -3.543 -2.054 29.222 1.00 88.19 90 MET A CA 1
ATOM 684 C C . MET A 1 90 ? -4.601 -1.012 28.822 1.00 88.19 90 MET A C 1
ATOM 686 O O . MET A 1 90 ? -5.520 -0.720 29.589 1.00 88.19 90 MET A O 1
ATOM 690 N N . GLY A 1 91 ? -4.458 -0.411 27.639 1.00 88.44 91 GLY A N 1
ATOM 691 C CA . GLY A 1 91 ? -5.293 0.676 27.153 1.00 88.44 91 GLY A CA 1
ATOM 692 C C . GLY A 1 91 ? -6.526 0.221 26.377 1.00 88.44 91 GLY A C 1
ATOM 693 O O . GLY A 1 91 ? -6.801 -0.964 26.177 1.00 88.44 91 GLY A O 1
ATOM 694 N N . ARG A 1 92 ? -7.281 1.219 25.909 1.00 94.31 92 ARG A N 1
ATOM 695 C CA . ARG A 1 92 ? -8.370 1.028 24.950 1.00 94.31 92 ARG A CA 1
ATOM 696 C C . ARG A 1 92 ? -7.919 1.502 23.583 1.00 94.31 92 ARG A C 1
ATOM 698 O O . ARG A 1 92 ? -7.438 2.627 23.452 1.00 94.31 92 ARG A O 1
ATOM 705 N N . VAL A 1 93 ? -8.131 0.659 22.587 1.00 96.19 93 VAL A N 1
ATOM 706 C CA . VAL A 1 93 ? -7.982 0.999 21.177 1.00 96.19 93 VAL A CA 1
ATOM 707 C C . VAL A 1 93 ? -9.354 1.275 20.626 1.00 96.19 93 VAL A C 1
ATOM 709 O O . VAL A 1 93 ? -10.316 0.567 20.919 1.00 96.19 93 VAL A O 1
ATOM 712 N N . PHE A 1 94 ? -9.440 2.294 19.793 1.00 95.94 94 PHE A N 1
ATOM 713 C CA . PHE A 1 94 ? -10.681 2.642 19.162 1.00 95.94 94 PHE A CA 1
ATOM 714 C C . PHE A 1 94 ? -10.518 2.781 17.657 1.00 95.94 94 PHE A C 1
ATOM 716 O O . PHE A 1 94 ? -9.614 3.482 17.206 1.00 95.94 94 PHE A O 1
ATOM 723 N N . ALA A 1 95 ? -11.441 2.192 16.903 1.00 95.38 95 ALA A N 1
ATOM 724 C CA . ALA A 1 95 ? -11.567 2.378 15.464 1.00 95.38 95 ALA A CA 1
ATOM 725 C C . ALA A 1 95 ? -12.830 3.181 15.149 1.00 95.38 95 ALA A C 1
ATOM 727 O O . ALA A 1 95 ? -13.932 2.789 15.533 1.00 95.38 95 ALA A O 1
ATOM 728 N N . THR A 1 96 ? -12.669 4.300 14.448 1.00 94.56 96 THR A N 1
ATOM 729 C CA . THR A 1 96 ? -13.769 5.146 13.972 1.00 94.56 96 THR A CA 1
ATOM 730 C C . THR A 1 96 ? -13.933 4.978 12.467 1.00 94.56 96 THR A C 1
ATOM 732 O O . THR A 1 96 ? -12.976 5.150 11.707 1.00 94.56 96 THR A O 1
ATOM 735 N N . PHE A 1 97 ? -15.159 4.701 12.030 1.00 92.25 97 PHE A N 1
ATOM 736 C CA . PHE A 1 97 ? -15.483 4.437 10.628 1.00 92.25 97 PHE A CA 1
ATOM 737 C C . PHE A 1 97 ? -16.245 5.623 10.035 1.00 92.25 97 PHE A C 1
ATOM 739 O O . PHE A 1 97 ? -17.327 5.972 10.505 1.00 92.25 97 PHE A O 1
ATOM 746 N N . LYS A 1 98 ? -15.698 6.266 8.995 1.00 89.25 98 LYS A N 1
ATOM 747 C CA . LYS A 1 98 ? -16.365 7.402 8.327 1.00 89.25 98 LYS A CA 1
ATOM 748 C C . LYS A 1 98 ? -17.598 6.979 7.522 1.00 89.25 98 LYS A C 1
ATOM 750 O O . LYS A 1 98 ? -18.503 7.783 7.334 1.00 89.25 98 LYS A O 1
ATOM 755 N N . GLN A 1 99 ? -17.629 5.734 7.056 1.00 89.56 99 GLN A N 1
ATOM 756 C CA . GLN A 1 99 ? -18.701 5.162 6.245 1.00 89.56 99 GLN A CA 1
ATOM 757 C C . GLN A 1 99 ? -19.132 3.815 6.827 1.00 89.56 99 GLN A C 1
ATOM 759 O O . GLN A 1 99 ? -18.373 3.182 7.562 1.00 89.56 99 GLN A O 1
ATOM 764 N N . SER A 1 100 ? -20.349 3.380 6.502 1.00 92.38 100 SER A N 1
ATOM 765 C CA . SER A 1 100 ? -20.832 2.063 6.914 1.00 92.38 100 SER A CA 1
ATOM 766 C C . SER A 1 100 ? -20.078 0.976 6.152 1.00 92.38 100 SER A C 1
ATOM 768 O O . SER A 1 100 ? -20.097 0.976 4.923 1.00 92.38 100 SER A O 1
ATOM 770 N N . THR A 1 101 ? -19.427 0.056 6.859 1.00 93.00 101 THR A N 1
ATOM 771 C CA . THR A 1 101 ? -18.585 -0.976 6.241 1.00 93.00 101 THR A CA 1
ATOM 772 C C . THR A 1 101 ? -18.488 -2.214 7.123 1.00 93.00 101 THR A C 1
ATOM 774 O O . THR A 1 101 ? -18.643 -2.132 8.347 1.00 93.00 101 THR A O 1
ATOM 777 N N . ASP A 1 102 ? -18.236 -3.358 6.496 1.00 95.25 102 ASP A N 1
ATOM 778 C CA . ASP A 1 102 ? -17.836 -4.565 7.208 1.00 95.25 102 ASP A CA 1
ATOM 779 C C . ASP A 1 102 ? -16.351 -4.452 7.565 1.00 95.25 102 ASP A C 1
ATOM 781 O O . ASP A 1 102 ? -15.552 -3.893 6.806 1.00 95.25 102 ASP A O 1
ATOM 785 N N . TRP A 1 103 ? -15.980 -4.953 8.738 1.00 95.44 103 TRP A N 1
ATOM 786 C CA . TRP A 1 103 ? -14.621 -4.856 9.246 1.00 95.44 103 TRP A CA 1
ATOM 787 C C . TRP A 1 103 ? -14.164 -6.145 9.920 1.00 95.44 103 TRP A C 1
ATOM 789 O O . TRP A 1 103 ? -14.968 -6.916 10.449 1.00 95.44 103 TRP A O 1
ATOM 799 N N . LYS A 1 104 ? -12.845 -6.351 9.918 1.00 96.94 104 LYS A N 1
ATOM 800 C CA . LYS A 1 104 ? -12.154 -7.436 10.622 1.00 96.94 104 LYS A CA 1
ATOM 801 C C . LYS A 1 104 ? -10.924 -6.889 11.332 1.00 96.94 104 LYS A C 1
ATOM 803 O O . LYS A 1 104 ? -10.171 -6.115 10.748 1.00 96.94 104 LYS A O 1
ATOM 808 N N . LEU A 1 105 ? -10.705 -7.306 12.572 1.00 97.31 105 LEU A N 1
ATOM 809 C CA . LEU A 1 105 ? -9.439 -7.126 13.272 1.00 97.31 105 LEU A CA 1
ATOM 810 C C . LEU A 1 105 ? -8.620 -8.404 13.103 1.00 97.31 105 LEU A C 1
ATOM 812 O O . LEU A 1 105 ? -9.020 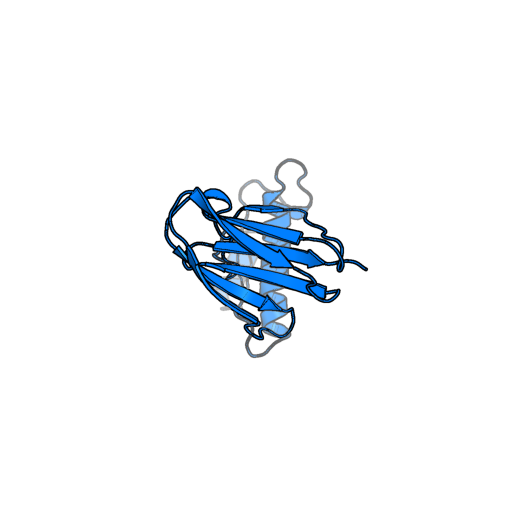-9.465 13.585 1.00 97.31 105 LEU A O 1
ATOM 816 N N . VAL A 1 106 ? -7.473 -8.298 12.440 1.00 97.25 106 VAL A N 1
ATOM 817 C CA . VAL A 1 106 ? -6.553 -9.422 12.233 1.00 97.25 106 VAL A CA 1
ATOM 818 C C . VAL A 1 106 ? -5.216 -9.161 12.917 1.00 97.25 106 VAL A C 1
ATOM 820 O O . VAL A 1 106 ? -4.778 -8.015 13.010 1.00 97.25 106 VAL A O 1
ATOM 823 N N . ASN A 1 107 ? -4.566 -10.211 13.416 1.00 96.19 107 ASN A N 1
ATOM 824 C CA . ASN A 1 107 ? -3.196 -10.121 13.931 1.00 96.19 107 ASN A CA 1
ATOM 825 C C . ASN A 1 107 ? -2.154 -10.345 12.817 1.00 96.19 107 ASN A C 1
ATOM 827 O O . ASN A 1 107 ? -2.498 -10.650 11.675 1.00 96.19 107 ASN A O 1
ATOM 831 N N . ALA A 1 108 ? -0.868 -10.239 13.159 1.00 94.12 108 ALA A N 1
ATOM 832 C CA . ALA A 1 108 ? 0.250 -10.465 12.234 1.00 94.12 108 ALA A CA 1
ATOM 833 C C . ALA A 1 108 ? 0.274 -11.854 11.564 1.00 94.12 108 ALA A C 1
ATOM 835 O O . ALA A 1 108 ? 0.897 -12.015 10.520 1.00 94.12 108 ALA A O 1
ATOM 836 N N . MET A 1 109 ? -0.393 -12.853 12.148 1.00 95.25 109 MET A N 1
ATOM 837 C CA . MET A 1 109 ? -0.505 -14.204 11.586 1.00 95.25 109 MET A CA 1
ATOM 838 C C . MET A 1 109 ? -1.717 -14.354 10.651 1.00 95.25 109 MET A C 1
ATOM 840 O O . MET A 1 109 ? -2.001 -15.456 10.190 1.00 95.25 109 MET A O 1
ATOM 844 N N . GLY A 1 110 ? -2.471 -13.277 10.409 1.00 91.81 110 GLY A N 1
ATOM 845 C CA . GLY A 1 110 ? -3.704 -13.300 9.620 1.00 91.81 110 GLY A CA 1
ATOM 846 C C . GLY A 1 110 ? -4.907 -13.900 10.355 1.00 91.81 110 GLY A C 1
ATOM 847 O O . GLY A 1 110 ? -5.959 -14.100 9.749 1.00 91.81 110 GLY A O 1
ATOM 848 N N . GLN A 1 111 ? -4.797 -14.187 11.655 1.00 96.19 111 GLN A N 1
ATOM 849 C CA . GLN A 1 111 ? -5.921 -14.708 12.433 1.00 96.19 111 GLN A CA 1
ATOM 850 C C . GLN A 1 111 ? -6.926 -13.587 12.699 1.00 96.19 111 GLN A C 1
ATOM 852 O O . GLN A 1 111 ? -6.551 -12.519 13.186 1.00 96.19 111 GLN A O 1
ATOM 857 N N . THR A 1 112 ? -8.204 -13.84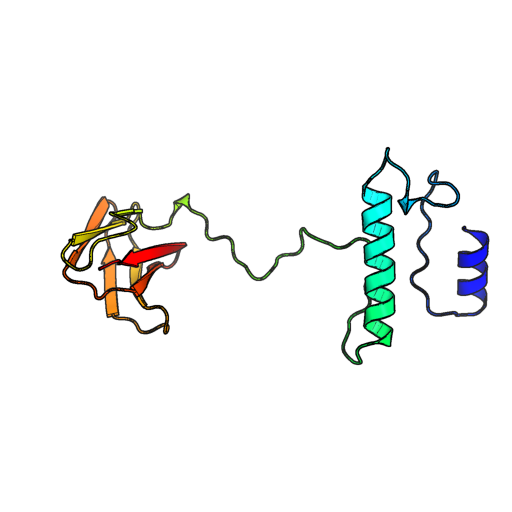1 12.411 1.00 97.31 112 THR A N 1
ATOM 858 C CA . THR A 1 112 ? -9.296 -12.913 12.740 1.00 97.31 112 THR A CA 1
ATOM 859 C C . THR A 1 112 ? -9.626 -13.025 14.223 1.00 97.31 112 THR A C 1
ATOM 861 O O . THR A 1 112 ? -10.016 -14.092 14.692 1.00 97.31 112 THR A O 1
ATOM 864 N N . LEU A 1 113 ? -9.462 -11.925 14.951 1.00 96.38 113 LEU A N 1
ATOM 865 C CA . LEU A 1 113 ? -9.743 -11.841 16.384 1.00 96.38 113 LEU A CA 1
ATOM 866 C C . LEU A 1 113 ? -11.136 -11.298 16.668 1.00 96.38 113 LEU A C 1
ATOM 868 O O . LEU A 1 113 ? -11.743 -11.657 17.672 1.00 96.38 113 LEU A O 1
ATOM 872 N N . ASP A 1 114 ? -11.621 -10.424 15.791 1.00 97.19 114 ASP A N 1
ATOM 873 C CA . ASP A 1 114 ? -12.934 -9.810 15.901 1.00 97.19 114 ASP A CA 1
ATOM 874 C C . ASP A 1 114 ? -13.410 -9.354 14.519 1.00 97.19 114 ASP A C 1
ATOM 876 O O . ASP A 1 114 ? -12.595 -9.099 13.625 1.00 97.19 114 ASP A O 1
ATOM 880 N N . GLN A 1 115 ? -14.721 -9.265 14.324 1.00 97.12 115 GLN A N 1
ATOM 881 C CA . GLN A 1 115 ? -15.315 -8.801 13.074 1.00 97.12 115 GLN A CA 1
ATOM 882 C C . GLN A 1 115 ? -16.749 -8.323 13.274 1.00 97.12 115 GLN A C 1
ATOM 884 O O . GLN A 1 115 ? -17.468 -8.779 14.162 1.00 97.12 115 GLN A O 1
ATOM 889 N N . GLY A 1 116 ? -17.206 -7.459 12.378 1.00 96.12 116 GLY A N 1
ATOM 890 C CA . GLY A 1 116 ? -18.585 -7.006 12.394 1.00 96.12 116 GLY A CA 1
ATOM 891 C C . GLY A 1 116 ? -18.882 -5.996 11.306 1.00 96.12 116 GLY A C 1
ATOM 892 O O . GLY A 1 116 ? -18.131 -5.842 10.346 1.00 96.12 116 GLY A O 1
ATOM 893 N N . ARG A 1 117 ? -19.992 -5.285 11.485 1.00 95.31 117 ARG A N 1
ATOM 894 C CA . ARG A 1 117 ? -20.406 -4.191 10.613 1.00 95.31 117 ARG A CA 1
ATOM 895 C C . ARG A 1 117 ? -20.481 -2.904 11.414 1.00 95.31 117 ARG A C 1
ATOM 897 O O . ARG A 1 117 ? -21.177 -2.843 12.425 1.00 95.31 117 ARG A O 1
ATOM 904 N N . ALA A 1 118 ? -19.762 -1.883 10.969 1.00 93.19 118 ALA A N 1
ATOM 905 C CA . ALA A 1 118 ? -19.826 -0.543 11.533 1.00 93.19 118 ALA A CA 1
ATOM 906 C C . ALA A 1 118 ? -20.799 0.308 10.714 1.00 93.19 118 ALA A C 1
ATOM 908 O O . ALA A 1 118 ? -20.844 0.209 9.487 1.00 93.19 118 ALA A O 1
ATOM 909 N N . LEU A 1 119 ? -21.572 1.161 11.386 1.00 93.50 119 LEU A N 1
ATOM 910 C CA . LEU A 1 119 ? -22.329 2.225 10.727 1.00 93.50 119 LEU A CA 1
ATOM 911 C C . LEU A 1 119 ? -21.460 3.485 10.626 1.00 93.50 119 LEU A C 1
ATOM 913 O O . LEU A 1 119 ? -20.557 3.693 11.441 1.00 93.50 119 LEU A O 1
ATOM 917 N N . ALA A 1 120 ? -21.736 4.344 9.649 1.00 91.00 120 ALA A N 1
ATOM 918 C CA . ALA A 1 120 ? -21.029 5.613 9.494 1.00 91.00 120 ALA A CA 1
ATOM 919 C C . ALA A 1 120 ? -21.043 6.443 10.795 1.00 91.00 120 ALA A C 1
ATOM 921 O O . ALA A 1 120 ? -22.087 6.630 11.419 1.00 91.00 120 ALA A O 1
ATOM 922 N N . GLY A 1 121 ? -19.872 6.925 11.212 1.00 88.19 121 GLY A N 1
ATOM 923 C CA . GLY A 1 121 ? -19.682 7.718 12.430 1.00 88.19 121 GLY A CA 1
ATOM 924 C C . GLY A 1 121 ? -19.610 6.905 13.727 1.00 88.19 121 GLY A C 1
ATOM 925 O O . GLY A 1 121 ? -19.395 7.487 14.789 1.00 88.19 121 GLY A O 1
ATOM 926 N N . THR A 1 122 ? -19.765 5.579 13.672 1.00 90.62 122 THR A N 1
ATOM 927 C CA . THR A 1 122 ? -19.665 4.729 14.867 1.00 90.62 122 THR A CA 1
ATOM 928 C C . THR A 1 122 ? -18.221 4.392 15.225 1.00 90.62 122 THR A C 1
ATOM 930 O O . THR A 1 122 ? -17.296 4.511 14.412 1.00 90.62 122 THR A O 1
ATOM 933 N N . ARG A 1 123 ? -18.035 3.979 16.485 1.00 93.69 123 ARG A N 1
ATOM 934 C CA . ARG A 1 123 ? -16.742 3.607 17.054 1.00 93.69 123 ARG A CA 1
ATOM 935 C C . ARG A 1 123 ? -16.792 2.179 17.579 1.00 93.69 123 ARG A C 1
ATOM 937 O O . ARG A 1 123 ? -17.664 1.852 18.381 1.00 93.69 123 ARG A O 1
ATOM 944 N N . VAL A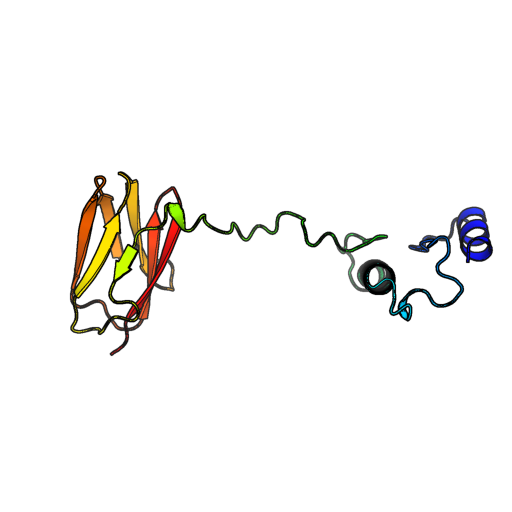 1 124 ? -15.828 1.368 17.167 1.00 95.75 124 VAL A N 1
ATOM 945 C CA . VAL A 1 124 ? -15.547 0.055 17.759 1.00 95.75 124 VAL A CA 1
ATOM 946 C C . VAL A 1 124 ? -14.435 0.229 18.785 1.00 95.75 124 VAL A C 1
ATOM 948 O O . VAL A 1 124 ? -13.529 1.043 18.586 1.00 95.75 124 VAL A O 1
ATOM 951 N N . VAL A 1 125 ? -14.525 -0.487 19.906 1.00 96.25 125 VAL A N 1
ATOM 952 C CA . VAL A 1 125 ? -13.577 -0.369 21.019 1.00 96.25 125 VAL A CA 1
ATOM 953 C C . VAL A 1 125 ? -13.050 -1.743 21.389 1.00 96.25 125 VAL A C 1
ATOM 955 O O . VAL A 1 125 ? -13.827 -2.614 21.769 1.00 96.25 125 VAL A O 1
ATOM 958 N N . TRP A 1 126 ? -11.731 -1.893 21.364 1.00 95.88 126 TRP A N 1
ATOM 959 C CA . TRP A 1 126 ? -11.039 -3.065 21.884 1.00 95.88 126 TRP A CA 1
ATOM 960 C C . TRP A 1 126 ? -10.299 -2.698 23.164 1.00 95.88 126 TRP A C 1
ATOM 962 O O . TRP A 1 126 ? -9.774 -1.590 23.307 1.00 95.88 126 TRP A O 1
ATOM 972 N N . GLN A 1 127 ? -10.279 -3.622 24.116 1.00 93.50 127 GLN A N 1
ATOM 973 C CA . GLN A 1 127 ? -9.597 -3.458 25.397 1.00 93.50 127 GLN A CA 1
ATOM 974 C C . GLN A 1 127 ? -8.651 -4.630 25.593 1.00 93.50 127 GLN A C 1
ATOM 976 O O . GLN A 1 127 ? -8.963 -5.739 25.163 1.00 93.50 127 GLN A O 1
ATOM 981 N N . SER A 1 128 ? -7.525 -4.381 26.257 1.00 88.25 128 SER A N 1
ATOM 982 C CA . SER A 1 128 ? -6.602 -5.444 26.659 1.00 88.25 128 SER A CA 1
ATOM 983 C C . SER A 1 128 ? -6.106 -6.309 25.493 1.00 88.25 128 SER A C 1
ATOM 985 O O . SER A 1 128 ? -5.910 -7.514 25.648 1.00 88.25 128 SER A O 1
ATOM 987 N N . LEU A 1 129 ? -5.913 -5.698 24.315 1.00 93.88 129 LEU A N 1
ATOM 988 C CA . LEU A 1 129 ? -5.231 -6.368 23.212 1.00 93.88 129 LEU A CA 1
ATOM 989 C C . LEU A 1 129 ? -3.816 -6.730 23.667 1.00 93.88 129 LEU A C 1
ATOM 991 O O . LEU A 1 129 ? -3.125 -5.921 24.290 1.00 93.88 129 LEU A O 1
ATOM 995 N N . SER A 1 130 ? -3.392 -7.954 23.369 1.00 95.00 130 SER A N 1
ATOM 996 C CA . SER A 1 130 ? -2.026 -8.372 23.661 1.00 95.00 130 SER A CA 1
ATOM 997 C C . SER A 1 130 ? -1.018 -7.497 22.898 1.00 95.00 130 SER A C 1
ATOM 999 O O . SER A 1 130 ? -1.340 -6.962 21.838 1.00 95.00 130 SER A O 1
ATOM 1001 N N . PRO A 1 131 ? 0.211 -7.334 23.407 1.00 96.25 131 PRO A N 1
ATOM 1002 C CA . PRO A 1 131 ? 1.274 -6.686 22.651 1.00 96.25 131 PRO A CA 1
ATOM 1003 C C . PRO A 1 131 ? 1.482 -7.374 21.296 1.00 96.25 131 PRO A C 1
ATOM 1005 O O . PRO A 1 131 ? 1.583 -8.601 21.228 1.00 96.25 131 PRO A O 1
ATOM 1008 N N . GLY A 1 132 ? 1.532 -6.596 20.216 1.00 95.75 132 GLY A N 1
ATOM 1009 C CA . GLY A 1 132 ? 1.651 -7.131 18.865 1.00 95.75 132 GLY A CA 1
ATOM 1010 C C . GLY A 1 132 ? 1.209 -6.174 17.763 1.00 95.75 132 GLY A C 1
ATOM 1011 O O . GLY A 1 132 ? 0.775 -5.047 18.005 1.00 95.75 132 GLY A O 1
ATOM 1012 N N . MET A 1 133 ? 1.334 -6.658 16.528 1.00 96.81 133 MET A N 1
ATOM 1013 C CA . MET A 1 133 ? 0.872 -5.972 15.324 1.00 96.81 133 MET A CA 1
ATOM 1014 C C . MET A 1 133 ? -0.514 -6.475 14.930 1.00 96.81 133 MET A C 1
ATOM 1016 O O . MET A 1 133 ? -0.770 -7.684 14.895 1.00 96.81 133 MET A O 1
ATOM 1020 N N . TYR A 1 134 ? -1.377 -5.531 14.580 1.00 96.88 134 TYR A N 1
ATOM 1021 C CA . TYR A 1 134 ? -2.751 -5.762 14.168 1.00 96.88 134 TYR A CA 1
ATOM 1022 C C . TYR A 1 134 ? -3.070 -4.954 12.916 1.00 96.88 134 TYR A C 1
ATOM 1024 O O . TYR A 1 134 ? -2.442 -3.933 12.636 1.00 96.88 134 TYR A O 1
ATOM 1032 N N . VAL A 1 135 ? -4.089 -5.382 12.182 1.00 96.00 135 VAL A N 1
ATOM 1033 C CA . VAL A 1 135 ? -4.652 -4.629 11.065 1.00 96.00 135 VAL A CA 1
ATOM 1034 C C . VAL A 1 135 ? -6.167 -4.633 11.196 1.00 96.00 135 VAL A C 1
ATOM 1036 O O . VAL A 1 135 ? -6.786 -5.686 11.339 1.00 96.00 135 VAL A O 1
ATOM 1039 N N . VAL A 1 136 ? -6.771 -3.448 11.140 1.00 95.50 136 VAL A N 1
ATOM 1040 C CA . VAL A 1 136 ? -8.218 -3.307 10.966 1.00 95.50 136 VAL A CA 1
ATOM 1041 C C . VAL A 1 136 ? -8.486 -3.249 9.472 1.00 95.50 136 VAL A C 1
ATOM 1043 O O . VAL A 1 136 ? -8.167 -2.254 8.826 1.00 95.50 136 VAL A O 1
ATOM 1046 N N . GLN A 1 137 ? -9.035 -4.323 8.921 1.00 93.56 137 GLN A N 1
ATOM 1047 C CA . GLN A 1 137 ? -9.387 -4.447 7.512 1.00 93.56 137 GLN A CA 1
ATOM 1048 C C . GLN A 1 137 ? -10.853 -4.086 7.298 1.00 93.56 137 GLN A C 1
ATOM 1050 O O . GLN A 1 137 ? -11.704 -4.407 8.125 1.00 93.56 137 GLN A O 1
ATOM 1055 N N . THR A 1 138 ? -11.146 -3.457 6.169 1.00 91.38 138 THR A N 1
ATOM 1056 C CA . THR A 1 138 ? -12.494 -3.178 5.665 1.00 91.38 138 THR A CA 1
ATOM 1057 C C . THR A 1 138 ? -12.535 -3.485 4.172 1.00 91.38 138 THR A C 1
ATOM 1059 O O . THR A 1 138 ? -11.484 -3.615 3.544 1.00 91.38 138 THR A O 1
ATOM 1062 N N . ASN A 1 139 ? -13.726 -3.527 3.574 1.00 84.56 139 ASN A N 1
ATOM 1063 C CA . ASN A 1 139 ? -13.869 -3.748 2.126 1.00 84.56 139 ASN A CA 1
ATOM 1064 C C . ASN A 1 139 ? -13.188 -2.664 1.264 1.00 84.56 139 ASN A C 1
ATOM 1066 O O . ASN A 1 139 ? -12.997 -2.858 0.070 1.00 84.56 139 ASN A O 1
ATOM 1070 N N . SER A 1 140 ? -12.869 -1.510 1.851 1.00 77.94 140 SER A N 1
ATOM 1071 C CA . SER A 1 140 ? -12.396 -0.313 1.153 1.00 77.94 140 SER A CA 1
ATOM 1072 C C . SER A 1 140 ? -11.016 0.168 1.609 1.00 77.94 140 SER A C 1
ATOM 1074 O O . SER A 1 140 ? -10.569 1.229 1.181 1.00 77.94 140 SER A O 1
ATOM 1076 N N . GLY A 1 141 ? -10.354 -0.556 2.512 1.00 85.94 141 GLY A N 1
ATOM 1077 C CA . GLY A 1 141 ? -9.051 -0.161 3.040 1.00 85.94 141 GLY A CA 1
ATOM 1078 C C . GLY A 1 141 ? -8.690 -0.849 4.346 1.00 85.94 141 GLY A C 1
ATOM 1079 O O . GLY A 1 141 ? -9.517 -1.517 4.971 1.00 85.94 141 GLY A O 1
ATOM 1080 N N . ALA A 1 142 ? -7.451 -0.649 4.780 1.00 90.38 142 ALA A N 1
ATOM 1081 C CA . ALA A 1 142 ? -6.921 -1.237 5.997 1.00 90.38 142 ALA A CA 1
ATOM 1082 C C . ALA A 1 142 ? -6.101 -0.220 6.797 1.00 90.38 142 ALA A C 1
ATOM 1084 O O . ALA A 1 142 ? -5.409 0.618 6.221 1.00 90.38 142 ALA A O 1
ATOM 1085 N N . THR A 1 143 ? -6.149 -0.322 8.126 1.00 93.25 143 THR A N 1
ATOM 1086 C CA . THR A 1 143 ? -5.342 0.509 9.028 1.00 93.25 143 THR A CA 1
ATOM 1087 C C . THR A 1 143 ? -4.510 -0.380 9.947 1.00 93.25 143 THR A C 1
ATOM 1089 O O . THR A 1 143 ? -5.090 -1.121 10.749 1.00 93.25 143 THR A O 1
ATOM 1092 N N . PRO A 1 144 ? -3.167 -0.325 9.870 1.00 93.88 144 PRO A N 1
ATOM 1093 C CA . PRO A 1 144 ? -2.307 -1.043 10.797 1.00 93.88 144 PRO A CA 1
ATOM 1094 C C . PRO A 1 144 ? -2.339 -0.387 12.180 1.00 93.88 144 PRO A C 1
ATOM 1096 O O . PRO A 1 144 ? -2.458 0.831 12.307 1.00 93.88 144 PRO A O 1
ATOM 1099 N N . LEU A 1 145 ? -2.185 -1.202 13.214 1.00 94.50 145 LEU A N 1
ATOM 1100 C CA . LEU A 1 145 ? -2.147 -0.819 14.619 1.00 94.50 145 LEU A CA 1
ATOM 1101 C C . LEU A 1 145 ? -1.024 -1.581 15.318 1.00 94.50 145 LEU A C 1
ATOM 1103 O O . LEU A 1 145 ? -0.901 -2.795 15.165 1.00 94.50 145 LEU A O 1
ATOM 1107 N N . VAL A 1 146 ? -0.261 -0.876 16.147 1.00 96.44 146 VAL A N 1
ATOM 1108 C CA . VAL A 1 146 ? 0.731 -1.475 17.044 1.00 96.44 146 VAL A CA 1
ATOM 1109 C C . VAL A 1 146 ? 0.230 -1.388 18.477 1.00 96.44 146 VAL A C 1
ATOM 1111 O O . VAL A 1 146 ? -0.146 -0.308 18.931 1.00 96.44 146 VAL A O 1
ATOM 1114 N N . VAL A 1 147 ? 0.259 -2.500 19.206 1.00 96.12 147 VAL A N 1
ATOM 1115 C CA . VAL A 1 147 ? 0.041 -2.530 20.656 1.00 96.12 147 VAL A CA 1
ATOM 1116 C C . VAL A 1 147 ? 1.374 -2.838 21.332 1.00 96.12 147 VAL A C 1
ATOM 1118 O O . VAL A 1 147 ? 1.957 -3.898 21.118 1.00 96.12 147 VAL A O 1
ATOM 1121 N N . ALA A 1 148 ? 1.870 -1.896 22.125 1.00 92.25 148 ALA A N 1
ATOM 1122 C CA . ALA A 1 148 ? 3.059 -2.033 22.957 1.00 92.25 148 ALA A CA 1
ATOM 1123 C C . ALA A 1 148 ? 2.678 -2.471 24.380 1.00 92.25 148 ALA A C 1
ATOM 1125 O O . ALA A 1 148 ? 1.513 -2.373 24.767 1.00 92.25 148 ALA A O 1
ATOM 1126 N N . HIS A 1 149 ? 3.656 -2.951 25.154 1.00 86.75 149 HIS A N 1
ATOM 1127 C CA . HIS A 1 149 ? 3.470 -3.283 26.570 1.00 86.75 149 HIS A CA 1
ATOM 1128 C C . HIS A 1 149 ? 2.926 -2.088 27.366 1.00 86.75 149 HIS A C 1
ATOM 1130 O O . HIS A 1 149 ? 3.460 -0.968 27.219 1.00 86.75 149 HIS A O 1
#

pLDDT: mean 85.61, std 10.65, range [52.72, 97.31]

Sequence (149 aa):
SSVVHEKAEEIGLDHCLITMEGAGHVPHIDVFNPDYYDLTISALAGKLGEWACEDYVPVCGGYDYTAETSVEDFRKEVAPLVFPNPASSMGRVFATFKQSTDWKLVNAMGQTLDQGRALAGTRVVWQSLSPGMYVVQTNSGATPLVVAH

Foldseek 3Di:
DVVVVVVCVVVVNDALDDDDPPCPDCNLVPPPDVQSVQFVVQQVCQVVCVVVDVPRDRDSGGDPPVPDDVPPPQDPVQEWDWPDAAAELQDKIKTFGQAWWKKFKAFPVRDTPDIDIDHHGDMDIDGNDDAGKIWIDTPRDIDIGGYDD

=== Feature glossary ===
Legend for the data blocks above and below:

— What the protein is —

Sequence gives the chain of amino acids in standard one-letter code (A=alanine, C=cysteine, …, Y=tyrosine), read N→C. It is the only feature that is directly encoded by the gene; all structural features are derived from the folded form of this sequence.

The annotation block draws on four external resources. InterPro: which protein families and domains the sequence belongs to. GO: standardized terms for what the protein does, what process it participates in, and where in the cell it acts. CATH: which structural fold it has in the CATH hierarchy. Organism: the species of origin.

— Where its atoms are —

Atomic coordinates in PDBx/mmCIF format — the same representation the Protein Data Bank distributes. Each line of the _atom_site loop places one backbone atom in Cartesian space (units: ångströms, origin: arbitrary).

Six rendered views show the 3D structure from the faces of a cube — i.e. along ±x, ±y, ±z. Rendering representation is drawn randomly per protein from cartoon (secondary-structure ribbons), sticks (backbone bonds), or molecular surface; coloring is either N→C rainbow (blue at the N-terminus through red at the C-terminus) or one color per chain.

— Local backbone conformation —

DSSP 8-state secondary structure assigns each residue one of H (α-helix), G (3₁₀-helix), I (π-helix), E (extended β-strand), B (isolated β-bridge), T (hydrogen-bonded turn), S (bend), or '-' (coil). The assignment is computed from backbone hydrogen-bond geometry via the Kabsch–Sander algorithm.

P-SEA three-state annotation labels each residue as helix, strand, or coil based purely on the geometry of the Cα trace. It serves as a fallback when the full backbone (and thus DSSP) is unavailable.

φ (phi) and ψ (psi) are the two rotatable backbone dihedrals per residue: φ is the C(i-1)–N–Cα–C torsion, ψ is the N–Cα–C–N(i+1) torsion, both in degrees on (−180°, 180°]. α-helical residues cluster near (−60°, −45°); β-strand residues near (−120°, +130°). A Ramachandran plot is simply a scatter of (φ, ψ) for every residue.

— Global shape and packing —

Radius of gyration (Rg) is the root-mean-square distance of Cα atoms from their centroid — a single number for overall size and compactness. A globular domain of N residues has Rg ≈ 2.2·N^0.38 Å; an extended or disordered chain has a much larger Rg. The Cα contact count is the number of residue pairs whose Cα atoms are within 8 Å and are more than four positions apart in sequence — a standard proxy for tertiary packing density. The bounding box is the smallest axis-aligned box enclosing all Cα atoms.

Accessible surface area quantifies burial. A residue with SASA near zero is packed into the hydrophobic core; one with SASA >100 Å² sits on the surface. Computed here via the Shrake–Rupley numerical algorithm with a 1.4 Å probe.

The contact map is a binary N×N matrix image: pixel (i, j) is dark where Cα_i and Cα_j are within 8 Å and |i−j|>4. Because the |i−j|>4 filter removes local helical contacts, off-diagonal stripes parallel to the main diagonal indicate parallel β-sheets; stripes perpendicular to it indicate antiparallel β-sheets. The Ramachandran plot scatters every residue's (φ, ψ) pair against the sterically allowed regions. The PAE heatmap renders the predicted-aligned-error matrix.

— Structural neighborhood —

A 3Di character summarizes, for each residue, the relative orientation of the Cα frame of its nearest spatial neighbor. Because it encodes fold topology rather than chemistry, 3Di alignments detect remote structural similarity that sequence alignment misses.

Structural nearest neighbors (via Foldseek easy-search vs the PDB). Reported per hit: target PDB id, E-value, and alignment TM-score. A TM-score above ~0.5 is the conventional threshold for 'same fold'.

— Confidence and disorder —

For AlphaFold models, the B-factor field carries pLDDT — the model's own estimate of local accuracy on a 0–100 scale. Regions with pLDDT<50 should be treated as essentially unmodeled; they often correspond to intrinsically disordered segments.

B-factor (Debye–Waller factor) reflects atomic displacement in the crystal lattice. It is an experimental observable (units Å²), not a prediction; low values mean the atom is pinned down, high values mean it moves or is heterogeneous across the crystal.

Predicted Aligned Error (PAE) is an AlphaFold confidence matrix: entry (i, j) is the expected error in the position of residue j, in ångströms, when the prediction is superimposed on the true structure at residue i. Low PAE within a block of residues means that block is internally rigid and well-predicted; high PAE between two blocks means their relative placement is uncertain even if each block individually is confident.